Protein AF-A0A699HJ97-F1 (afdb_monomer_lite)

pLDDT: mean 91.7, std 6.2, range [55.47, 97.62]

Secondary structure (DSSP, 8-state):
---SHHHHHHHHHHHHHHHHHHHHHHHHHHHHHHHHHHHHHHHHHHHHHHHHTT-S-HHHHHHHHHHHHHHHHHHHHHHHHHHHHHHHHHHHHHHHHHHHHHHH-

Foldseek 3Di:
DDPDPVVVLVVLLVVLVVVLVVLVVVLVVLVVVLVVLVVVLVPLVVVLVVLPVVDDDPVSVVVNVVSVVVSVVSVVVSVVSVVVSVVSVVVSVVSVVVSVVSVVD

Structure (mmCIF, N/CA/C/O backbone):
data_AF-A0A699HJ97-F1
#
_entry.id   AF-A0A699HJ97-F1
#
loop_
_atom_site.group_PDB
_atom_site.id
_atom_site.type_symbol
_atom_site.label_atom_id
_atom_site.label_alt_id
_atom_site.label_comp_id
_atom_site.label_asym_id
_atom_site.label_entity_id
_atom_site.label_seq_id
_atom_site.pdbx_PDB_ins_code
_atom_site.Cartn_x
_atom_site.Cartn_y
_atom_site.Cartn_z
_atom_site.occupancy
_atom_site.B_iso_or_equiv
_atom_site.auth_seq_id
_atom_site.auth_comp_id
_atom_site.auth_asym_id
_atom_site.auth_atom_id
_atom_site.pdbx_PDB_model_num
ATOM 1 N N . MET A 1 1 ? -13.371 14.620 31.823 1.00 55.47 1 MET A N 1
ATOM 2 C CA . MET A 1 1 ? -12.783 13.299 31.507 1.00 55.47 1 MET A CA 1
ATOM 3 C C . MET A 1 1 ? -13.881 12.273 31.708 1.00 55.47 1 MET A C 1
ATOM 5 O O . MET A 1 1 ? -14.578 12.394 32.706 1.00 55.47 1 MET A O 1
ATOM 9 N N . ALA A 1 2 ? -14.099 11.360 30.760 1.00 55.78 2 ALA A N 1
ATOM 10 C CA . ALA A 1 2 ? -15.090 10.295 30.919 1.00 55.78 2 ALA A CA 1
ATOM 11 C C . ALA A 1 2 ? -14.701 9.427 32.125 1.00 55.78 2 ALA A C 1
ATOM 13 O O . ALA A 1 2 ? -13.610 8.863 32.147 1.00 55.78 2 ALA A O 1
ATOM 14 N N . THR A 1 3 ? -15.546 9.400 33.152 1.00 74.81 3 THR A N 1
ATOM 15 C CA . THR A 1 3 ? -15.316 8.657 34.402 1.00 74.81 3 THR A CA 1
ATOM 16 C C . THR A 1 3 ? -16.153 7.380 34.492 1.00 74.81 3 THR A C 1
ATOM 18 O O . THR A 1 3 ? -15.874 6.548 35.351 1.00 74.81 3 THR A O 1
ATOM 21 N N . ASP A 1 4 ? -17.141 7.197 33.607 1.00 86.81 4 ASP A N 1
ATOM 22 C CA . ASP A 1 4 ? -17.908 5.955 33.466 1.00 86.81 4 ASP A CA 1
ATOM 23 C C . ASP A 1 4 ? -17.188 4.996 32.493 1.00 86.81 4 ASP A C 1
ATOM 25 O O . ASP A 1 4 ? -16.892 5.389 31.357 1.00 86.81 4 ASP A O 1
ATOM 29 N N . PRO A 1 5 ? -16.920 3.735 32.885 1.00 84.56 5 PRO A N 1
ATOM 30 C CA . PRO A 1 5 ? -16.423 2.692 31.988 1.00 84.56 5 PRO A CA 1
ATOM 31 C C . PRO A 1 5 ? -17.168 2.585 30.647 1.00 84.56 5 PRO A C 1
ATOM 33 O O . PRO A 1 5 ? -16.534 2.324 29.624 1.00 84.56 5 PRO A O 1
ATOM 36 N N . LYS A 1 6 ? -18.485 2.830 30.618 1.00 87.94 6 LYS A N 1
ATOM 37 C CA . LYS A 1 6 ? -19.279 2.798 29.376 1.00 87.94 6 LYS A CA 1
ATOM 38 C C . LYS A 1 6 ? -18.968 3.959 28.437 1.00 87.94 6 LYS A C 1
ATOM 40 O O . LYS A 1 6 ? -18.930 3.777 27.219 1.00 87.94 6 LYS A O 1
ATOM 45 N N . ASP A 1 7 ? -18.709 5.142 28.985 1.00 89.81 7 ASP A N 1
ATOM 46 C CA . ASP A 1 7 ? -18.318 6.307 28.190 1.00 89.81 7 ASP A CA 1
ATOM 47 C C . ASP A 1 7 ? -16.917 6.119 27.603 1.00 89.81 7 ASP A C 1
ATOM 49 O O . ASP A 1 7 ? -16.688 6.449 26.438 1.00 89.81 7 ASP A O 1
ATOM 53 N N . VAL A 1 8 ? -15.995 5.528 28.374 1.00 88.31 8 VAL A N 1
ATOM 54 C CA . VAL A 1 8 ? -14.656 5.159 27.889 1.00 88.31 8 VAL A CA 1
ATOM 55 C C . VAL A 1 8 ? -14.763 4.142 26.753 1.00 88.31 8 VAL A C 1
ATOM 57 O O . VAL A 1 8 ? -14.219 4.382 25.681 1.00 88.31 8 VAL A O 1
ATOM 60 N N . GLN A 1 9 ? -15.527 3.062 26.941 1.00 90.06 9 GLN A N 1
ATOM 61 C CA . GLN A 1 9 ? -15.773 2.044 25.915 1.00 90.06 9 GLN A CA 1
ATOM 62 C C . GLN A 1 9 ? -16.329 2.658 24.624 1.00 90.06 9 GLN A C 1
ATOM 64 O O . GLN A 1 9 ? -15.824 2.387 23.533 1.00 90.06 9 GLN A O 1
ATOM 69 N N . ARG A 1 10 ? -17.350 3.516 24.734 1.00 91.25 10 ARG A N 1
ATOM 70 C CA . ARG A 1 10 ? -17.963 4.171 23.576 1.00 91.25 10 ARG A CA 1
ATOM 71 C C . ARG A 1 10 ? -16.980 5.092 22.861 1.00 91.25 10 ARG A C 1
ATOM 73 O O . ARG A 1 10 ? -16.912 5.053 21.635 1.00 91.25 10 ARG A O 1
ATOM 80 N N . CYS A 1 11 ? -16.217 5.883 23.614 1.00 92.69 11 CYS A N 1
ATOM 81 C CA . CYS A 1 11 ? -15.188 6.764 23.070 1.00 92.69 11 CYS A CA 1
ATOM 82 C C . CYS A 1 11 ? -14.120 5.959 22.315 1.00 92.69 11 CYS A C 1
ATOM 84 O O . CYS A 1 11 ? -13.846 6.241 21.153 1.00 92.69 11 CYS A O 1
ATOM 86 N N . THR A 1 12 ? -13.610 4.881 22.920 1.00 92.62 12 THR A N 1
ATOM 87 C CA . THR A 1 12 ? -12.628 3.989 22.292 1.00 92.62 12 THR A CA 1
ATOM 88 C C . THR A 1 12 ? -13.160 3.356 21.008 1.00 92.62 12 THR A C 1
ATOM 90 O O . THR A 1 12 ? -12.456 3.346 20.003 1.00 92.62 12 THR A O 1
ATOM 93 N N . ILE A 1 13 ? -14.407 2.869 20.994 1.00 94.50 13 ILE A N 1
ATOM 94 C CA . ILE A 1 13 ? -15.019 2.304 19.779 1.00 94.50 13 ILE A CA 1
ATOM 95 C C . ILE A 1 13 ? -15.099 3.349 18.662 1.00 94.50 13 ILE A C 1
ATOM 97 O O . ILE A 1 13 ? -14.831 3.009 17.509 1.00 94.50 13 ILE A O 1
ATOM 101 N N . VAL A 1 14 ? -15.479 4.590 18.979 1.00 95.44 14 VAL A N 1
ATOM 102 C CA . VAL A 1 14 ? -15.570 5.675 17.990 1.00 95.44 14 VAL A CA 1
ATOM 103 C C . VAL A 1 14 ? -14.192 5.976 17.409 1.00 95.44 14 VAL A C 1
ATOM 105 O O . VAL A 1 14 ? -14.031 5.865 16.198 1.00 95.44 14 VAL A O 1
ATOM 108 N N . THR A 1 15 ? -13.190 6.231 18.255 1.00 95.19 15 THR A N 1
ATOM 109 C CA . THR A 1 15 ? -11.817 6.515 17.808 1.00 95.19 15 THR A CA 1
ATOM 110 C C . THR A 1 15 ? -11.258 5.390 16.940 1.00 95.19 15 THR A C 1
ATOM 112 O O . THR A 1 15 ? -10.791 5.638 15.832 1.00 95.19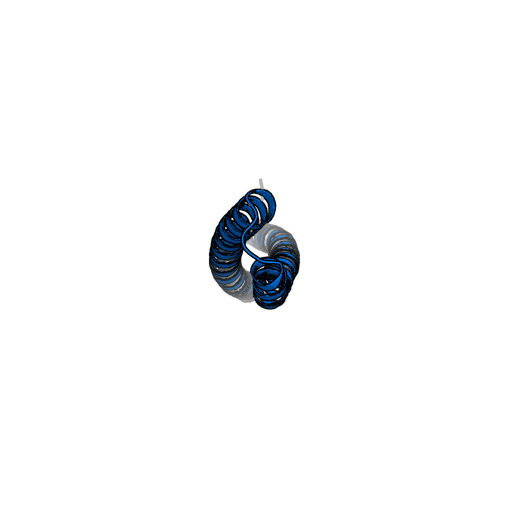 15 THR A O 1
ATOM 115 N N . LEU A 1 16 ? -11.377 4.132 17.379 1.00 94.81 16 LEU A N 1
ATOM 116 C CA . LEU A 1 16 ? -10.895 2.991 16.599 1.00 94.81 16 LEU A CA 1
ATOM 117 C C . LEU A 1 16 ? -11.633 2.838 15.262 1.00 94.81 16 LEU A C 1
ATOM 119 O O . LEU A 1 16 ? -11.030 2.403 14.286 1.00 94.81 16 LEU A O 1
ATOM 123 N N . SER A 1 17 ? -12.925 3.173 15.203 1.00 94.12 17 SER A N 1
ATOM 124 C CA . SER A 1 17 ? -13.707 3.087 13.962 1.00 94.12 17 SER A CA 1
ATOM 125 C C . SER A 1 17 ? -13.319 4.181 12.964 1.00 94.12 17 SER A C 1
ATOM 127 O O . SER A 1 17 ? -13.265 3.914 11.766 1.00 94.12 17 SER A O 1
ATOM 129 N N . GLU A 1 18 ? -13.032 5.392 13.443 1.00 96.19 18 GLU A N 1
ATOM 130 C CA . GLU A 1 18 ? -12.542 6.499 12.612 1.00 96.19 18 GLU A CA 1
ATOM 131 C C . GLU A 1 18 ? -11.152 6.199 12.048 1.00 96.19 18 GLU A C 1
ATOM 133 O O . GLU A 1 18 ? -10.929 6.330 10.844 1.00 96.19 18 GLU A O 1
ATOM 138 N N . GLU A 1 19 ? -10.235 5.724 12.892 1.00 95.88 19 GLU A N 1
ATOM 139 C CA . GLU A 1 19 ? -8.911 5.304 12.438 1.00 95.88 19 GLU A CA 1
ATOM 140 C C . GLU A 1 19 ? -8.991 4.146 11.442 1.00 95.88 19 GLU A C 1
ATOM 142 O O . GLU A 1 19 ? -8.272 4.141 10.450 1.00 95.88 19 GLU A O 1
ATOM 147 N N . LEU A 1 20 ? -9.882 3.178 11.672 1.00 96.38 20 LEU A N 1
ATOM 148 C CA . LEU A 1 20 ? -10.068 2.054 10.761 1.00 96.38 20 LEU A CA 1
ATOM 149 C C . LEU A 1 20 ? -10.513 2.520 9.370 1.00 96.38 20 LEU A C 1
ATOM 151 O O . LEU A 1 20 ? -10.005 2.018 8.372 1.00 96.38 20 LEU A O 1
ATOM 155 N N . LEU A 1 21 ? -11.427 3.490 9.295 1.00 96.75 21 LEU A N 1
ATOM 156 C CA . LEU A 1 21 ? -11.858 4.068 8.022 1.00 96.75 21 LEU A CA 1
ATOM 157 C C . LEU A 1 21 ? -10.696 4.767 7.298 1.00 96.75 21 LEU A C 1
ATOM 159 O O . LEU A 1 21 ? -10.558 4.646 6.076 1.00 96.75 21 LEU A O 1
ATOM 163 N N . ALA A 1 22 ? -9.857 5.491 8.044 1.00 97.00 22 ALA A N 1
ATOM 164 C CA . ALA A 1 22 ? -8.665 6.132 7.498 1.00 97.00 22 ALA A CA 1
ATOM 165 C C . ALA A 1 22 ? -7.655 5.094 6.978 1.00 97.00 22 ALA A C 1
ATOM 167 O O . ALA A 1 22 ? -7.167 5.232 5.855 1.00 97.00 22 ALA A 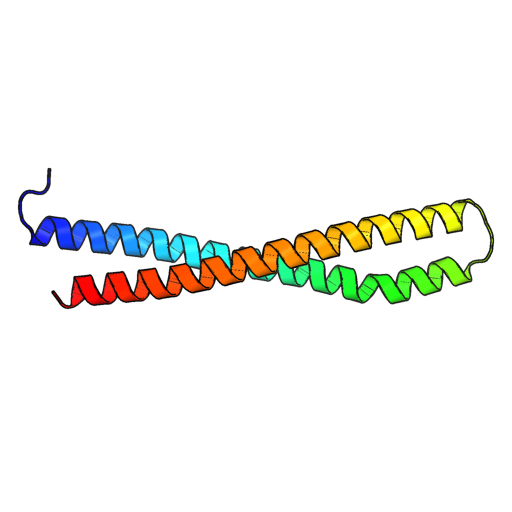O 1
ATOM 168 N N . ASP A 1 23 ? -7.408 4.029 7.743 1.00 96.81 23 ASP A N 1
ATOM 169 C CA . ASP A 1 23 ? -6.508 2.936 7.371 1.00 96.81 23 ASP A CA 1
ATOM 170 C C . ASP A 1 23 ? -7.011 2.190 6.125 1.00 96.81 23 ASP A C 1
ATOM 172 O O . ASP A 1 23 ? -6.241 1.936 5.201 1.00 96.81 23 ASP A O 1
ATOM 176 N N . GLU A 1 24 ? -8.311 1.884 6.040 1.00 96.00 24 GLU A N 1
ATOM 177 C CA . GLU A 1 24 ? -8.917 1.251 4.858 1.00 96.00 24 GLU A CA 1
ATOM 178 C C . GLU A 1 24 ? -8.810 2.136 3.611 1.00 96.00 24 GLU A C 1
ATOM 180 O O . GLU A 1 24 ? -8.500 1.653 2.518 1.00 96.00 24 GLU A O 1
ATOM 185 N N . THR A 1 25 ? -9.020 3.443 3.771 1.00 97.19 25 THR A N 1
ATOM 186 C CA . THR A 1 25 ? -8.844 4.415 2.685 1.00 97.19 25 THR A CA 1
ATOM 187 C C . THR A 1 25 ? -7.388 4.457 2.226 1.00 97.19 25 THR A C 1
ATOM 189 O O . THR A 1 25 ? -7.112 4.425 1.025 1.00 97.19 25 THR A O 1
ATOM 192 N N . LEU A 1 26 ? -6.443 4.476 3.170 1.00 96.62 26 LEU A N 1
ATOM 193 C CA . LEU A 1 26 ? -5.016 4.446 2.874 1.00 96.62 26 LEU A CA 1
ATOM 194 C C . LEU A 1 26 ? -4.620 3.152 2.153 1.00 96.62 26 LEU A C 1
ATOM 196 O O . LEU A 1 26 ? -3.929 3.222 1.141 1.00 96.62 26 LEU A O 1
ATOM 200 N N . ALA A 1 27 ? -5.097 1.991 2.606 1.00 95.69 27 ALA A N 1
ATOM 201 C CA . ALA A 1 27 ? -4.811 0.704 1.975 1.00 95.69 27 ALA A CA 1
ATOM 202 C C . ALA A 1 27 ? -5.276 0.668 0.513 1.00 95.69 27 ALA A C 1
ATOM 204 O O . ALA A 1 27 ? -4.525 0.236 -0.362 1.00 95.69 27 ALA A O 1
ATOM 205 N N . ASN A 1 28 ? -6.472 1.187 0.224 1.00 95.44 28 ASN A N 1
ATOM 206 C CA . ASN A 1 28 ? -6.974 1.289 -1.147 1.00 95.44 28 ASN A CA 1
ATOM 207 C C . ASN A 1 28 ? -6.097 2.197 -2.023 1.00 95.44 28 ASN A C 1
ATOM 209 O O . ASN A 1 28 ? -5.801 1.851 -3.167 1.00 95.44 28 ASN A O 1
ATOM 213 N N . ASN A 1 29 ? -5.637 3.329 -1.483 1.00 95.75 29 ASN A N 1
ATOM 214 C CA . ASN A 1 29 ? -4.744 4.236 -2.204 1.00 95.75 29 ASN A CA 1
ATOM 215 C C . ASN A 1 29 ? -3.372 3.599 -2.474 1.00 95.75 29 ASN A C 1
ATOM 217 O O . ASN A 1 29 ? -2.851 3.715 -3.582 1.00 95.75 29 ASN A O 1
ATOM 221 N N . LEU A 1 30 ? -2.800 2.892 -1.495 1.00 95.50 30 LEU A N 1
ATOM 222 C CA . LEU A 1 30 ? -1.523 2.194 -1.667 1.00 95.50 30 LEU A CA 1
ATOM 223 C C . LEU A 1 30 ? -1.625 1.065 -2.698 1.00 95.50 30 LEU A C 1
ATOM 225 O O . LEU A 1 30 ? -0.717 0.905 -3.510 1.00 95.50 30 LEU A O 1
ATOM 229 N N . LEU A 1 31 ? -2.740 0.326 -2.724 1.00 94.56 31 LEU A N 1
ATOM 230 C CA . LEU A 1 31 ? -3.005 -0.680 -3.756 1.00 94.56 31 LEU A CA 1
ATOM 231 C C . LEU A 1 31 ? -3.101 -0.063 -5.155 1.00 94.56 31 LEU A C 1
ATOM 233 O O . LEU A 1 31 ? -2.583 -0.636 -6.113 1.00 94.56 31 LEU A O 1
ATOM 237 N N . LEU A 1 32 ? -3.750 1.097 -5.287 1.00 95.44 32 LEU A N 1
ATOM 238 C CA . LEU A 1 32 ? -3.838 1.808 -6.561 1.00 95.44 32 LEU A CA 1
ATOM 239 C C . LEU A 1 32 ? -2.450 2.231 -7.061 1.00 95.44 32 LEU A C 1
ATOM 241 O O . LEU A 1 32 ? -2.120 2.001 -8.224 1.00 95.44 32 LEU A O 1
ATOM 245 N N . GLU A 1 33 ? -1.623 2.800 -6.182 1.00 93.81 33 GLU A N 1
ATOM 246 C CA . GLU A 1 33 ? -0.249 3.177 -6.522 1.00 93.81 33 GLU A CA 1
ATOM 247 C C . GLU A 1 33 ? 0.612 1.954 -6.857 1.00 93.81 33 GLU A C 1
ATOM 249 O O . GLU A 1 33 ? 1.345 1.977 -7.846 1.00 93.81 33 GLU A O 1
ATOM 254 N N . LEU A 1 34 ? 0.481 0.856 -6.104 1.00 94.31 34 LEU A N 1
ATOM 255 C CA . LEU A 1 34 ? 1.167 -0.400 -6.402 1.00 94.31 34 LEU A CA 1
ATOM 256 C C . LEU A 1 34 ? 0.814 -0.904 -7.807 1.00 94.31 34 LEU A C 1
ATOM 258 O O . LEU A 1 34 ? 1.714 -1.213 -8.585 1.00 94.31 34 LEU A O 1
ATOM 262 N N . ASN A 1 35 ? -0.475 -0.927 -8.157 1.00 93.06 35 ASN A N 1
ATOM 263 C CA . ASN A 1 35 ? -0.920 -1.311 -9.498 1.00 93.06 35 ASN A CA 1
ATOM 264 C C . ASN A 1 35 ? -0.304 -0.412 -10.576 1.00 93.06 35 ASN A C 1
ATOM 266 O O . ASN A 1 35 ? 0.176 -0.922 -11.586 1.00 93.06 35 ASN A O 1
ATOM 270 N N . ARG A 1 36 ? -0.228 0.906 -10.340 1.00 91.69 36 ARG A N 1
ATOM 271 C CA . ARG A 1 36 ? 0.412 1.841 -11.277 1.00 91.69 36 ARG A CA 1
ATOM 272 C C . ARG A 1 36 ? 1.879 1.488 -11.527 1.00 91.69 36 ARG A C 1
ATOM 274 O O . ARG A 1 36 ? 2.303 1.464 -12.681 1.00 91.69 36 ARG A O 1
ATOM 281 N N . TYR A 1 37 ? 2.649 1.204 -10.475 1.00 89.62 37 TYR A N 1
ATOM 282 C CA . TYR A 1 37 ? 4.055 0.810 -10.619 1.00 89.62 37 TYR A CA 1
ATOM 283 C C . TYR A 1 37 ? 4.208 -0.531 -11.343 1.00 89.62 37 TYR A C 1
ATOM 285 O O . TYR A 1 37 ? 5.064 -0.659 -12.216 1.00 89.62 37 TYR A O 1
ATOM 293 N N . LEU A 1 38 ? 3.362 -1.516 -11.031 1.00 90.31 38 LEU A N 1
ATOM 294 C CA 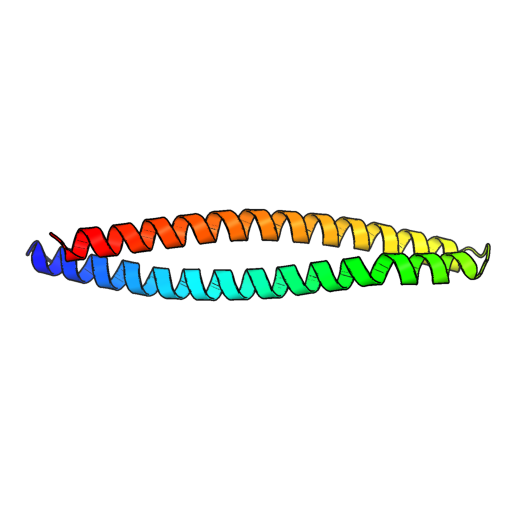. LEU A 1 38 ? 3.384 -2.818 -11.701 1.00 90.31 38 LEU A CA 1
ATOM 295 C C . LEU A 1 38 ? 3.055 -2.700 -13.196 1.00 90.31 38 LEU A C 1
ATOM 297 O O . LEU A 1 38 ? 3.733 -3.315 -14.021 1.00 90.31 38 LEU A O 1
ATOM 301 N N . ASP A 1 39 ? 2.077 -1.871 -13.560 1.00 90.88 39 ASP A N 1
ATOM 302 C CA . ASP A 1 39 ? 1.736 -1.603 -14.959 1.00 90.88 39 ASP A CA 1
ATOM 303 C C . ASP A 1 39 ? 2.873 -0.885 -15.701 1.00 90.88 39 ASP A C 1
ATOM 305 O O . ASP A 1 39 ? 3.181 -1.223 -16.847 1.00 90.88 39 ASP A O 1
ATOM 309 N N . GLN A 1 40 ? 3.543 0.076 -15.058 1.00 87.44 40 GLN A N 1
ATOM 310 C CA . GLN A 1 40 ? 4.717 0.744 -15.630 1.00 87.44 40 GLN A CA 1
ATOM 311 C C . GLN A 1 40 ? 5.870 -0.239 -15.862 1.00 87.44 40 GLN A C 1
ATOM 313 O O . GLN A 1 40 ? 6.466 -0.242 -16.939 1.00 87.44 40 GLN A O 1
ATOM 318 N N . LEU A 1 41 ? 6.154 -1.110 -14.891 1.00 88.44 41 LEU A N 1
ATOM 319 C CA . LEU A 1 41 ? 7.195 -2.132 -15.009 1.00 88.44 41 LEU A CA 1
ATOM 320 C C . LEU A 1 41 ? 6.890 -3.126 -16.133 1.00 88.44 41 LEU A C 1
ATOM 322 O O . LEU A 1 41 ? 7.764 -3.419 -16.944 1.00 88.44 41 LEU A O 1
ATOM 326 N N . LYS A 1 42 ? 5.639 -3.581 -16.250 1.00 88.62 42 LYS A N 1
ATOM 327 C CA . LYS A 1 42 ? 5.217 -4.524 -17.296 1.00 88.62 42 LYS A CA 1
ATOM 328 C C . LYS A 1 42 ? 5.432 -3.986 -18.713 1.00 88.62 42 LYS A C 1
ATOM 330 O O . LYS A 1 42 ? 5.717 -4.756 -19.628 1.00 88.62 42 LYS A O 1
ATOM 335 N N . ASN A 1 43 ? 5.283 -2.676 -18.902 1.00 86.94 43 ASN A N 1
ATOM 336 C CA . ASN A 1 43 ? 5.453 -2.035 -20.205 1.00 86.94 43 ASN A CA 1
ATOM 337 C C . ASN A 1 43 ? 6.910 -1.654 -20.514 1.00 86.94 43 ASN A C 1
ATOM 339 O O . ASN A 1 43 ? 7.221 -1.382 -21.674 1.00 86.94 43 ASN A O 1
ATOM 343 N N . ARG A 1 44 ? 7.814 -1.677 -19.523 1.00 85.50 44 ARG A N 1
ATOM 344 C CA . ARG A 1 44 ? 9.213 -1.274 -19.717 1.00 85.50 44 ARG A CA 1
ATOM 345 C C . ARG A 1 44 ? 10.040 -2.257 -20.533 1.00 85.50 44 ARG A C 1
ATOM 347 O O . ARG A 1 44 ? 10.780 -1.801 -21.400 1.00 85.50 44 ARG A O 1
ATOM 354 N N . ASP A 1 45 ? 9.925 -3.563 -20.299 1.00 84.69 45 ASP A N 1
ATOM 355 C CA . ASP A 1 45 ? 10.757 -4.547 -21.015 1.00 84.69 45 ASP A CA 1
ATOM 356 C C . ASP A 1 45 ? 10.550 -4.485 -22.543 1.00 84.69 45 ASP A C 1
ATOM 358 O O . ASP A 1 45 ? 11.536 -4.399 -23.280 1.00 84.69 45 ASP A O 1
ATOM 362 N N . PRO A 1 46 ? 9.305 -4.429 -23.068 1.00 88.44 46 PRO A N 1
ATOM 363 C CA . PRO A 1 46 ? 9.082 -4.252 -24.502 1.00 88.44 46 PRO A CA 1
ATOM 364 C C . PRO A 1 46 ? 9.628 -2.931 -25.060 1.00 88.44 46 PRO A C 1
ATOM 366 O O . PRO A 1 46 ? 10.095 -2.894 -26.199 1.00 88.44 46 PRO A O 1
ATOM 369 N N . GLU A 1 47 ? 9.549 -1.835 -24.300 1.00 89.12 47 GLU A N 1
ATOM 370 C CA . GLU A 1 47 ? 10.083 -0.537 -24.726 1.00 89.12 47 GLU A CA 1
ATOM 371 C C . GLU A 1 47 ? 11.612 -0.534 -24.758 1.00 89.12 47 GLU A C 1
ATOM 373 O O . GLU A 1 47 ? 12.203 -0.010 -25.702 1.00 89.12 47 GLU A O 1
ATOM 378 N N . MET A 1 48 ? 12.247 -1.169 -23.774 1.00 87.81 48 MET A N 1
ATOM 379 C CA . MET A 1 48 ? 13.698 -1.292 -23.694 1.00 87.81 48 MET A CA 1
ATOM 380 C C . MET A 1 48 ? 14.243 -2.097 -24.875 1.00 87.81 48 MET A C 1
ATOM 382 O O . MET A 1 48 ? 15.139 -1.622 -25.568 1.00 87.81 48 MET A O 1
ATOM 386 N N . LEU A 1 49 ? 13.614 -3.231 -25.202 1.00 88.25 49 LEU A N 1
ATOM 387 C CA . LEU A 1 49 ? 13.960 -4.032 -26.382 1.00 88.25 49 LEU A CA 1
ATOM 388 C C . LEU A 1 49 ? 13.819 -3.244 -27.692 1.00 88.25 49 LEU A C 1
ATOM 390 O O . LEU A 1 49 ? 14.656 -3.354 -28.588 1.00 88.25 49 LEU A O 1
ATOM 394 N N . ARG A 1 50 ? 12.764 -2.428 -27.824 1.00 90.56 50 ARG A N 1
ATOM 395 C CA . ARG A 1 50 ? 12.580 -1.560 -29.000 1.00 90.56 50 ARG A CA 1
ATOM 396 C C . ARG A 1 50 ? 13.671 -0.504 -29.100 1.00 90.56 50 ARG A C 1
ATOM 398 O O . ARG A 1 50 ? 14.117 -0.216 -30.206 1.00 90.56 50 ARG A O 1
ATOM 405 N N . LEU A 1 51 ? 14.076 0.070 -27.970 1.00 88.75 51 LEU A N 1
ATOM 406 C CA . LEU A 1 51 ? 15.119 1.085 -27.917 1.00 88.75 51 LEU A CA 1
ATOM 407 C C . LEU A 1 51 ? 16.484 0.488 -28.276 1.00 88.75 51 LEU A C 1
ATOM 409 O O . LEU A 1 51 ? 17.189 1.049 -29.110 1.00 88.75 51 LEU A O 1
ATOM 413 N N . GLU A 1 52 ? 16.823 -0.674 -27.718 1.00 88.44 52 G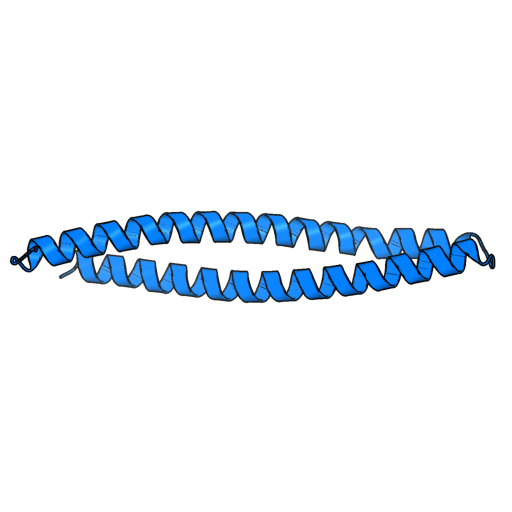LU A N 1
ATOM 414 C CA . GLU A 1 52 ? 18.049 -1.414 -28.044 1.00 88.44 52 GLU A CA 1
ATOM 415 C C . GLU A 1 52 ? 18.125 -1.795 -29.530 1.00 88.44 52 GLU A C 1
ATOM 417 O O . GLU A 1 52 ? 19.196 -1.732 -30.138 1.00 88.44 52 GLU A O 1
ATOM 422 N N . ALA A 1 53 ? 16.985 -2.112 -30.154 1.00 92.00 53 ALA A N 1
ATOM 423 C CA . ALA A 1 53 ? 16.910 -2.440 -31.576 1.00 92.00 53 ALA A CA 1
ATOM 424 C C . ALA A 1 53 ? 17.213 -1.258 -32.521 1.00 92.00 53 ALA A C 1
ATOM 426 O O . ALA A 1 53 ? 17.437 -1.483 -33.711 1.00 92.00 53 ALA A O 1
ATOM 427 N N . LEU A 1 54 ? 17.252 -0.010 -32.030 1.00 91.12 54 LEU A N 1
ATOM 428 C CA . LEU A 1 54 ? 17.582 1.172 -32.845 1.00 91.12 54 LEU A CA 1
ATOM 429 C C . LEU A 1 54 ? 19.080 1.285 -33.189 1.00 91.12 54 LEU A C 1
ATOM 431 O O . LEU A 1 54 ? 19.459 2.150 -33.980 1.00 91.12 54 LEU A O 1
ATOM 435 N N . GLY A 1 55 ? 19.921 0.399 -32.649 1.00 88.44 55 GLY A N 1
ATOM 436 C CA . GLY A 1 55 ? 21.333 0.274 -33.009 1.00 88.44 55 GLY A CA 1
ATOM 437 C C . GLY A 1 55 ? 22.295 0.992 -32.061 1.00 88.44 55 GLY A C 1
ATOM 438 O O . GLY A 1 55 ? 21.910 1.574 -31.046 1.00 88.44 55 GLY A O 1
ATOM 439 N N . ASP A 1 56 ? 23.589 0.929 -32.385 1.00 87.81 56 ASP A N 1
ATOM 440 C CA . ASP A 1 56 ? 24.650 1.427 -31.506 1.00 87.81 56 ASP A CA 1
ATOM 441 C C . ASP A 1 56 ? 24.898 2.931 -31.700 1.00 87.81 56 ASP A C 1
ATOM 443 O O . ASP A 1 56 ? 25.769 3.358 -32.459 1.00 87.81 56 ASP A O 1
ATOM 447 N N . HIS A 1 57 ? 24.101 3.746 -31.007 1.00 92.94 57 HIS A N 1
ATOM 448 C CA . HIS A 1 57 ? 24.287 5.191 -30.922 1.00 92.94 57 HIS A CA 1
ATOM 449 C C . HIS A 1 57 ? 24.376 5.638 -29.449 1.00 92.94 57 HIS A C 1
ATOM 451 O O . HIS A 1 57 ? 23.599 5.158 -28.618 1.00 92.94 57 HIS A O 1
ATOM 457 N N . PRO A 1 58 ? 25.248 6.601 -29.084 1.00 92.69 58 PRO A N 1
ATOM 458 C CA . PRO A 1 58 ? 25.400 7.047 -27.694 1.00 92.69 58 PRO A CA 1
ATOM 459 C C . PRO A 1 58 ? 24.096 7.505 -27.024 1.00 92.69 58 PRO A C 1
ATOM 461 O O . PRO A 1 58 ? 23.878 7.227 -25.847 1.00 92.69 58 PRO A O 1
ATOM 464 N N . LEU A 1 59 ? 23.199 8.156 -27.775 1.00 92.38 59 LEU A N 1
ATOM 465 C CA . LEU A 1 59 ? 21.877 8.555 -27.265 1.00 92.38 59 LEU A CA 1
ATOM 466 C C . LEU A 1 59 ? 20.980 7.354 -26.931 1.00 92.38 59 LEU A C 1
ATOM 468 O O . LEU A 1 59 ? 20.238 7.412 -25.955 1.00 92.38 59 LEU A O 1
ATOM 472 N N . ILE A 1 60 ? 21.074 6.266 -27.701 1.00 91.69 60 ILE A N 1
ATOM 473 C CA . ILE A 1 60 ? 20.327 5.029 -27.442 1.00 91.69 60 ILE A CA 1
ATOM 474 C C . ILE A 1 60 ? 20.849 4.376 -26.162 1.00 91.69 60 ILE A C 1
ATOM 476 O O . ILE A 1 60 ? 20.066 4.108 -25.256 1.00 91.69 60 ILE A O 1
ATOM 480 N N . LYS A 1 61 ? 22.176 4.244 -26.016 1.00 91.00 61 LYS A N 1
ATOM 481 C CA . LYS A 1 61 ? 22.813 3.744 -24.782 1.00 91.00 61 LYS A CA 1
ATOM 482 C C . LYS A 1 61 ? 22.430 4.566 -23.549 1.00 91.00 61 LYS A C 1
ATOM 484 O O . LYS A 1 61 ? 22.149 4.001 -22.491 1.00 91.00 61 LYS A O 1
ATOM 489 N N . PHE A 1 62 ? 22.395 5.894 -23.679 1.00 92.50 62 PHE A N 1
ATOM 490 C CA . PHE A 1 62 ? 21.949 6.781 -22.605 1.00 92.50 62 PHE A CA 1
ATOM 491 C C . PHE A 1 62 ? 20.475 6.550 -22.244 1.00 92.50 62 PHE A C 1
ATOM 493 O O . PHE A 1 62 ? 20.143 6.450 -21.061 1.00 92.50 62 PHE A O 1
ATOM 500 N N . GLY A 1 63 ? 19.604 6.426 -23.250 1.00 91.19 63 GLY A N 1
ATOM 501 C CA . GLY A 1 63 ? 18.189 6.113 -23.062 1.00 91.19 63 GLY A CA 1
ATOM 502 C C . GLY A 1 63 ? 17.976 4.780 -22.342 1.00 91.19 63 GLY A C 1
ATOM 503 O O . GLY A 1 63 ? 17.301 4.761 -21.316 1.00 91.19 63 GLY A O 1
ATOM 504 N N . VAL A 1 64 ? 18.631 3.704 -22.796 1.00 91.19 64 VAL A N 1
ATOM 505 C CA . VAL A 1 64 ? 18.573 2.370 -22.165 1.00 91.19 64 VAL A CA 1
ATOM 506 C C . VAL A 1 64 ? 19.035 2.438 -20.711 1.00 91.19 64 VAL A C 1
ATOM 508 O O . VAL A 1 64 ? 18.314 2.017 -19.813 1.00 91.19 64 VAL A O 1
ATOM 511 N N . THR A 1 65 ? 20.182 3.072 -20.448 1.00 91.81 65 THR A N 1
ATOM 512 C CA . THR A 1 65 ? 20.706 3.238 -19.079 1.00 91.81 65 THR A CA 1
ATOM 513 C C . THR A 1 65 ? 19.735 4.006 -18.176 1.00 91.81 65 THR A C 1
ATOM 515 O O . THR A 1 65 ? 19.615 3.723 -16.985 1.00 91.81 65 THR A O 1
ATOM 518 N N . THR A 1 66 ? 19.056 5.017 -18.717 1.00 92.50 66 THR A N 1
ATOM 519 C CA . THR A 1 66 ? 18.091 5.827 -17.961 1.00 92.50 66 THR A CA 1
ATOM 520 C C . THR A 1 66 ? 16.827 5.026 -17.662 1.00 92.50 66 THR A C 1
ATOM 522 O O . THR A 1 66 ? 16.339 5.050 -16.531 1.00 92.50 66 THR A O 1
ATOM 525 N N . MET A 1 67 ? 16.334 4.276 -18.650 1.00 91.69 67 MET A N 1
ATOM 526 C CA . MET A 1 67 ? 15.198 3.374 -18.491 1.00 91.69 67 MET A CA 1
ATOM 527 C C . MET A 1 67 ? 15.481 2.294 -17.448 1.00 91.69 67 MET A C 1
ATOM 529 O O . MET A 1 67 ? 14.661 2.125 -16.550 1.00 91.69 67 MET A O 1
ATOM 533 N N . ASP A 1 68 ? 16.649 1.654 -17.492 1.00 90.88 68 ASP A N 1
ATOM 534 C CA . ASP A 1 68 ? 17.068 0.628 -16.529 1.00 90.88 68 ASP A CA 1
ATOM 535 C C . ASP A 1 68 ? 17.125 1.167 -15.088 1.00 90.88 68 ASP A C 1
ATOM 537 O O . ASP A 1 68 ? 16.508 0.618 -14.174 1.00 90.88 68 ASP A O 1
ATOM 541 N N . LYS A 1 69 ? 17.742 2.339 -14.880 1.00 92.19 69 LYS A N 1
ATOM 542 C CA . LYS A 1 69 ? 17.748 3.005 -13.563 1.00 92.19 69 LYS A CA 1
ATOM 543 C C . LYS A 1 69 ? 16.339 3.288 -13.049 1.00 92.19 69 LYS A C 1
ATOM 545 O O . LYS A 1 69 ? 16.059 3.102 -11.866 1.00 92.19 69 LYS A O 1
ATOM 550 N N . SER A 1 70 ? 15.457 3.751 -13.931 1.00 90.25 70 SER A N 1
ATOM 551 C CA . SER A 1 70 ? 14.069 4.026 -13.566 1.00 90.25 70 SER A CA 1
ATOM 552 C C . SER A 1 70 ? 13.273 2.738 -13.289 1.00 90.25 70 SER A C 1
ATOM 554 O O . SER A 1 70 ? 12.471 2.721 -12.360 1.00 90.25 70 SER A O 1
ATOM 556 N N . ALA A 1 71 ? 13.558 1.642 -14.007 1.00 89.88 71 ALA A N 1
ATOM 557 C CA . ALA A 1 71 ? 13.025 0.299 -13.752 1.00 89.88 71 ALA A CA 1
ATOM 558 C C . ALA A 1 71 ? 13.399 -0.199 -12.367 1.00 89.88 71 ALA A C 1
ATOM 560 O O . ALA A 1 71 ? 12.533 -0.614 -11.599 1.00 89.88 71 ALA A O 1
ATOM 561 N N . HIS A 1 72 ? 14.673 -0.068 -12.017 1.00 90.94 72 HIS A N 1
ATOM 562 C CA . HIS A 1 72 ? 15.153 -0.435 -10.701 1.00 90.94 72 HIS A CA 1
ATOM 563 C C . HIS A 1 72 ? 14.473 0.379 -9.588 1.00 90.94 72 HIS A C 1
ATOM 565 O O . HIS A 1 72 ? 14.017 -0.190 -8.597 1.00 90.94 72 HIS A O 1
ATOM 571 N N . ALA A 1 73 ? 14.340 1.698 -9.760 1.00 90.75 73 ALA A N 1
ATOM 572 C CA . ALA A 1 73 ? 13.661 2.550 -8.784 1.00 90.75 73 ALA A CA 1
ATOM 573 C C . ALA A 1 73 ? 12.181 2.169 -8.602 1.00 90.75 73 ALA A C 1
ATOM 575 O O . ALA A 1 73 ? 11.712 2.042 -7.470 1.00 90.75 73 ALA A O 1
ATOM 576 N N . ASP A 1 74 ? 11.456 1.932 -9.696 1.00 90.25 74 ASP A N 1
ATOM 577 C CA . ASP A 1 74 ? 10.044 1.547 -9.635 1.00 90.25 74 ASP A CA 1
ATOM 578 C C . ASP A 1 74 ? 9.852 0.148 -9.037 1.00 90.25 74 ASP A C 1
ATOM 580 O O . ASP A 1 74 ? 8.907 -0.069 -8.278 1.00 90.25 74 ASP A O 1
ATOM 584 N N . MET A 1 75 ? 10.785 -0.778 -9.277 1.00 92.12 75 MET A N 1
ATOM 585 C CA . MET A 1 75 ? 10.808 -2.083 -8.614 1.00 92.12 75 MET A CA 1
ATOM 586 C C . MET A 1 75 ? 10.957 -1.929 -7.097 1.00 92.12 75 MET A C 1
ATOM 588 O O . MET A 1 75 ? 10.143 -2.474 -6.350 1.00 92.12 75 MET A O 1
ATOM 592 N N . MET A 1 76 ? 11.927 -1.139 -6.631 1.00 93.50 76 MET A N 1
ATOM 593 C CA . MET A 1 76 ? 12.122 -0.878 -5.200 1.00 93.50 76 MET A CA 1
ATOM 594 C C . MET A 1 76 ? 10.89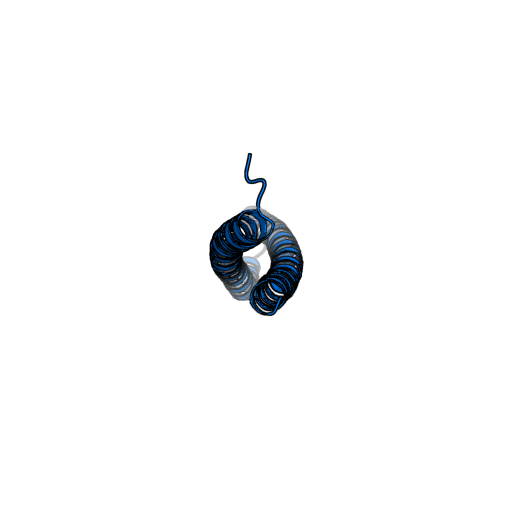6 -0.205 -4.567 1.00 93.50 76 MET A C 1
ATOM 596 O O . MET A 1 76 ? 10.459 -0.597 -3.484 1.00 93.50 76 MET A O 1
ATOM 600 N N . ASN A 1 77 ? 10.292 0.766 -5.258 1.00 91.94 77 ASN A N 1
ATOM 601 C CA . ASN A 1 77 ? 9.066 1.419 -4.800 1.00 91.94 77 ASN A CA 1
ATOM 602 C C . ASN A 1 77 ? 7.902 0.427 -4.694 1.00 91.94 77 ASN A C 1
ATOM 604 O O . ASN A 1 77 ? 7.218 0.401 -3.673 1.00 91.94 77 ASN A O 1
ATOM 608 N N . SER A 1 78 ? 7.709 -0.430 -5.702 1.00 93.56 78 SER A N 1
ATOM 609 C CA . SER A 1 78 ? 6.657 -1.452 -5.687 1.00 93.56 78 SER A CA 1
ATOM 610 C C . SER A 1 78 ? 6.836 -2.456 -4.540 1.00 93.56 78 SER A C 1
ATOM 612 O O . SER A 1 78 ? 5.865 -2.802 -3.870 1.00 93.56 78 SER A O 1
ATOM 614 N N . GLN A 1 79 ? 8.075 -2.862 -4.240 1.00 94.38 79 GLN A N 1
ATOM 615 C CA . GLN A 1 79 ? 8.378 -3.750 -3.115 1.00 94.38 79 GLN A CA 1
ATOM 616 C C . GLN A 1 79 ? 8.058 -3.094 -1.772 1.00 94.38 79 GLN A C 1
ATOM 618 O O . GLN A 1 79 ? 7.388 -3.702 -0.938 1.00 94.38 79 GLN A O 1
ATOM 623 N N . ASN A 1 80 ? 8.481 -1.842 -1.577 1.00 93.56 80 ASN A N 1
ATOM 624 C CA . ASN A 1 80 ? 8.180 -1.094 -0.357 1.00 93.56 80 ASN A CA 1
ATOM 625 C C . ASN A 1 80 ? 6.669 -0.911 -0.175 1.00 93.56 80 ASN A C 1
ATOM 627 O O . ASN A 1 80 ? 6.145 -1.177 0.904 1.00 93.56 80 ASN A O 1
ATOM 631 N N . LEU A 1 81 ? 5.954 -0.534 -1.240 1.00 94.75 81 LEU A N 1
ATOM 632 C CA . LEU A 1 81 ? 4.497 -0.400 -1.215 1.00 94.75 81 LEU A CA 1
ATOM 633 C C . LEU A 1 81 ? 3.806 -1.723 -0.889 1.00 94.75 81 LEU A C 1
ATOM 635 O O . LEU A 1 81 ? 2.870 -1.731 -0.094 1.00 94.75 81 LEU A O 1
ATOM 639 N N . MET A 1 82 ? 4.268 -2.840 -1.452 1.00 94.94 82 MET A N 1
ATOM 640 C CA . MET A 1 82 ? 3.727 -4.165 -1.153 1.00 94.94 82 MET A CA 1
ATOM 641 C C . MET A 1 82 ? 3.905 -4.530 0.327 1.00 94.94 82 MET A C 1
ATOM 643 O O . MET A 1 82 ? 2.949 -4.984 0.958 1.00 94.94 82 MET A O 1
ATOM 647 N N . LEU A 1 83 ? 5.092 -4.295 0.897 1.00 95.69 83 LEU A N 1
ATOM 648 C CA . LEU A 1 83 ? 5.365 -4.538 2.318 1.00 95.69 83 LEU A CA 1
ATOM 649 C C . LEU A 1 83 ? 4.481 -3.662 3.213 1.00 95.69 83 LEU A C 1
ATOM 651 O O . LEU A 1 83 ? 3.758 -4.184 4.058 1.00 95.69 83 LEU A O 1
ATOM 655 N N . THR A 1 84 ? 4.464 -2.347 2.973 1.00 94.44 84 THR A N 1
ATOM 656 C CA . THR A 1 84 ? 3.643 -1.404 3.748 1.00 94.44 84 THR A CA 1
ATOM 657 C C . THR A 1 84 ? 2.153 -1.721 3.642 1.00 94.44 84 THR A C 1
ATOM 659 O O . THR A 1 84 ? 1.446 -1.680 4.644 1.00 94.44 84 THR A O 1
ATOM 662 N N . THR A 1 85 ? 1.668 -2.083 2.452 1.00 95.06 85 THR A N 1
ATOM 663 C CA . THR A 1 85 ? 0.263 -2.464 2.247 1.00 95.06 85 THR A CA 1
ATOM 664 C C . THR A 1 85 ? -0.077 -3.746 3.002 1.00 95.06 85 THR A C 1
ATOM 666 O O . THR A 1 85 ? -1.132 -3.823 3.625 1.00 95.06 85 THR A O 1
ATOM 669 N N . THR A 1 86 ? 0.819 -4.736 2.993 1.00 95.88 86 THR A N 1
ATOM 670 C CA . THR A 1 86 ? 0.629 -6.002 3.718 1.00 95.88 86 THR A CA 1
ATOM 671 C C . THR A 1 86 ? 0.548 -5.764 5.225 1.00 95.88 86 THR A C 1
ATOM 673 O O . THR A 1 86 ? -0.369 -6.262 5.881 1.00 95.88 86 THR A O 1
ATOM 676 N N . ASP A 1 87 ? 1.458 -4.953 5.769 1.00 96.50 87 ASP A N 1
ATOM 677 C CA . ASP A 1 87 ? 1.444 -4.591 7.186 1.00 96.50 87 ASP A CA 1
ATOM 678 C C . ASP A 1 87 ? 0.187 -3.802 7.563 1.00 96.50 87 ASP A C 1
ATOM 680 O O . ASP A 1 87 ? -0.446 -4.112 8.572 1.00 96.50 87 ASP A O 1
ATOM 684 N N . LEU A 1 88 ? -0.225 -2.840 6.734 1.00 97.19 88 LEU A N 1
ATOM 685 C CA . LEU A 1 88 ? -1.449 -2.068 6.953 1.00 97.19 88 LEU A CA 1
ATOM 686 C C . LEU A 1 88 ? -2.703 -2.955 6.917 1.00 97.19 88 LEU A C 1
ATOM 688 O O . LEU A 1 88 ? -3.594 -2.817 7.750 1.00 97.19 88 LEU A O 1
ATOM 692 N N . MET A 1 89 ? -2.781 -3.909 5.988 1.00 96.25 89 MET A N 1
ATOM 693 C CA . MET A 1 89 ? -3.892 -4.865 5.949 1.00 96.25 89 MET A CA 1
ATOM 694 C C . MET A 1 89 ? -3.957 -5.715 7.220 1.00 96.25 89 MET A C 1
ATOM 696 O O . MET A 1 89 ? -5.051 -5.958 7.736 1.00 96.25 89 MET A O 1
ATOM 700 N N . ARG A 1 90 ? -2.804 -6.138 7.753 1.00 97.31 90 ARG A N 1
ATOM 701 C CA . ARG A 1 90 ? -2.737 -6.863 9.027 1.00 97.31 90 ARG A CA 1
ATOM 702 C C . ARG A 1 90 ? -3.261 -6.004 10.181 1.00 97.31 90 ARG A C 1
ATOM 704 O O . ARG A 1 90 ? -4.118 -6.471 10.930 1.00 97.31 90 ARG A O 1
ATOM 711 N N . THR A 1 91 ? -2.817 -4.753 10.304 1.00 96.06 91 THR A N 1
ATOM 712 C CA . THR A 1 91 ? -3.263 -3.868 11.397 1.00 96.06 91 THR A CA 1
ATOM 713 C C . THR A 1 91 ? -4.748 -3.509 11.295 1.00 96.06 91 THR A C 1
ATOM 715 O O . THR A 1 91 ? -5.424 -3.430 12.319 1.00 96.06 91 THR A O 1
ATOM 718 N N . ILE A 1 92 ? -5.297 -3.371 10.082 1.00 97.62 92 ILE A N 1
ATOM 719 C CA . ILE A 1 92 ? -6.743 -3.212 9.841 1.00 97.62 92 ILE A CA 1
ATOM 720 C C . ILE A 1 92 ? -7.527 -4.397 10.419 1.00 97.62 92 ILE A C 1
ATOM 722 O O . ILE A 1 92 ? -8.561 -4.201 11.063 1.00 97.62 92 ILE A O 1
ATOM 726 N N . VAL A 1 93 ? -7.059 -5.632 10.202 1.00 97.25 93 VAL A N 1
ATOM 727 C CA . VAL A 1 93 ? -7.703 -6.840 10.745 1.00 97.25 93 VAL A CA 1
ATOM 728 C C . VAL A 1 93 ? -7.649 -6.844 12.273 1.00 97.25 93 VAL A C 1
ATOM 730 O O . VAL A 1 93 ? -8.690 -7.001 12.912 1.00 97.25 93 VAL A O 1
ATOM 733 N N . GLU A 1 94 ? -6.482 -6.575 12.857 1.00 96.19 94 GLU A N 1
ATOM 734 C CA . GLU A 1 94 ? -6.298 -6.497 14.314 1.00 96.19 94 GLU A CA 1
ATOM 735 C C . GLU A 1 94 ? -7.203 -5.423 14.944 1.00 96.19 94 GLU A C 1
ATOM 737 O O . GLU A 1 94 ? -7.869 -5.659 15.955 1.00 96.19 94 GLU A O 1
ATOM 742 N N . LYS A 1 95 ? -7.311 -4.249 14.310 1.00 95.81 95 LYS A N 1
ATOM 743 C CA . LYS A 1 95 ? -8.172 -3.152 14.772 1.00 95.81 95 LYS A CA 1
ATOM 744 C C . LYS A 1 95 ? -9.659 -3.508 14.672 1.00 95.81 95 LYS A C 1
ATOM 746 O O . LYS A 1 95 ? -10.424 -3.208 15.591 1.00 95.81 95 LYS A O 1
ATOM 751 N N . LYS A 1 96 ? -10.083 -4.211 13.613 1.00 96.06 96 LYS A N 1
ATOM 752 C CA . LYS A 1 96 ? -11.453 -4.751 13.490 1.00 96.06 96 LYS A CA 1
ATOM 753 C C . LYS A 1 96 ? -11.784 -5.726 14.614 1.00 96.06 96 LYS A C 1
ATOM 755 O O . LYS A 1 96 ? -12.889 -5.673 15.157 1.00 96.06 96 LYS A O 1
ATOM 760 N N . GLU A 1 97 ? -10.857 -6.612 14.958 1.00 96.25 97 GLU A N 1
ATOM 761 C CA . GLU A 1 97 ? -11.019 -7.547 16.074 1.00 96.25 97 GLU A CA 1
ATOM 762 C C . GLU A 1 97 ? -11.100 -6.816 17.412 1.00 96.25 97 GLU A C 1
ATOM 764 O O . GLU A 1 97 ? -11.993 -7.104 18.210 1.00 96.25 97 G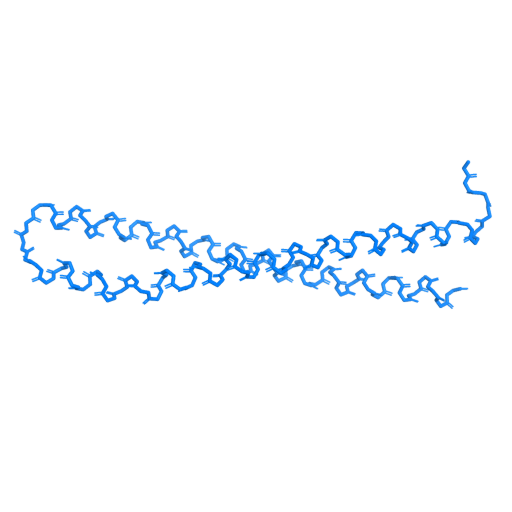LU A O 1
ATOM 769 N N . LEU A 1 98 ? -10.258 -5.804 17.627 1.00 94.50 98 LEU A N 1
ATOM 770 C CA . LEU A 1 98 ? -10.295 -4.984 18.833 1.00 94.50 98 LEU A CA 1
ATOM 771 C C . LEU A 1 98 ? -11.649 -4.276 19.004 1.00 94.50 98 LEU A C 1
ATOM 773 O O . LEU A 1 98 ? -12.248 -4.336 20.078 1.00 94.50 98 LEU A O 1
ATOM 777 N N . VAL A 1 99 ? -12.185 -3.675 17.937 1.00 94.75 99 VAL A N 1
ATOM 778 C CA . VAL A 1 99 ? -13.521 -3.054 17.951 1.00 94.75 99 VAL A CA 1
ATOM 779 C C . VAL A 1 99 ? -14.615 -4.076 18.273 1.00 94.75 99 VAL A C 1
ATOM 781 O O . VAL A 1 99 ? -15.545 -3.761 19.017 1.00 94.75 99 VAL A O 1
ATOM 784 N N . ARG A 1 100 ? -14.534 -5.299 17.733 1.00 95.12 100 ARG A N 1
ATOM 785 C CA . ARG A 1 100 ? -15.491 -6.373 18.056 1.00 95.12 100 ARG A CA 1
ATOM 786 C C . ARG A 1 100 ? -15.418 -6.763 19.529 1.00 95.12 100 ARG A C 1
ATOM 788 O O . ARG A 1 100 ? -16.467 -6.880 20.154 1.00 95.12 100 ARG A O 1
ATOM 795 N N . SER A 1 101 ? -14.213 -6.896 20.079 1.00 94.06 101 SER A N 1
ATOM 796 C CA . SER A 1 101 ? -13.998 -7.198 21.496 1.00 94.06 101 SER A CA 1
ATOM 797 C C . SER A 1 101 ? -14.598 -6.119 22.392 1.00 94.06 101 SER A C 1
ATOM 799 O O . SER A 1 101 ? -15.387 -6.438 23.274 1.00 94.06 101 SER A O 1
ATOM 801 N N . TYR A 1 102 ? -14.341 -4.837 22.105 1.00 90.94 102 TYR A N 1
ATOM 802 C CA . TYR A 1 102 ? -14.954 -3.741 22.857 1.00 90.94 102 TYR A CA 1
ATOM 803 C C . TYR A 1 102 ? -16.477 -3.714 22.755 1.00 90.94 102 TYR A C 1
ATOM 805 O O . TYR A 1 102 ? -17.114 -3.308 23.710 1.00 90.94 102 TYR A O 1
ATOM 813 N N . LYS A 1 103 ? -17.083 -4.128 21.638 1.00 91.00 103 LYS A N 1
ATOM 814 C CA . LYS A 1 103 ? -18.551 -4.202 21.507 1.00 91.00 103 LYS A CA 1
ATOM 815 C C . LYS A 1 103 ? -19.178 -5.385 22.255 1.00 91.00 103 LYS A C 1
ATOM 817 O O . LYS A 1 103 ? -20.383 -5.361 22.481 1.00 91.00 103 LYS A O 1
ATOM 822 N N . ALA A 1 104 ? -18.397 -6.422 22.557 1.00 91.50 104 ALA A N 1
ATOM 823 C CA . ALA A 1 104 ? -18.861 -7.635 23.228 1.00 91.50 104 ALA A CA 1
ATOM 824 C C . ALA A 1 104 ? -18.728 -7.581 24.761 1.00 91.50 104 ALA A C 1
ATOM 826 O O . ALA A 1 104 ? -19.347 -8.400 25.440 1.00 91.50 104 ALA A O 1
ATOM 827 N N . MET A 1 105 ? -17.913 -6.657 25.281 1.00 86.56 105 MET A N 1
ATOM 828 C CA . MET A 1 105 ? -17.786 -6.348 26.714 1.00 86.56 105 MET A CA 1
ATOM 829 C C . MET A 1 105 ? -18.974 -5.528 27.219 1.00 86.56 105 MET A C 1
ATOM 831 O O . MET A 1 105 ? -19.374 -5.756 28.379 1.00 86.56 105 MET A O 1
#

Sequence (105 aa):
MATDPKDVQRCTIVTLSEELLADETLANNLLLELNRYLDQLKNRDPEMLRLEALGDHPLIKFGVTTMDKSAHADMMNSQNLMLTTTDLMRTIVEKKELVRSYKAM

Radius of gyration: 23.15 Å; chains: 1; bounding box: 45×21×67 Å

Organism: Tanacetum cinerariifolium (NCBI:txid118510)